Protein AF-A0AA87Y380-F1 (afdb_monomer_lite)

Organism: NCBI:txid321983

Radius of gyration: 15.07 Å; chains: 1; bounding box: 39×27×39 Å

pLDDT: mean 79.8, std 15.18, range [39.38, 92.94]

Secondary structure (DSSP, 8-state):
---PPPPHHHHHHHHHHHT-SS-HHHHHHSHHHHHHHHHHHHHHHHHHHHHHHHHHHHTS---

Foldseek 3Di:
DPPPFQDPVLLVVLVVVVVDPDDSVRLCVDPVSVVSSRVSSVVVVVVVVVVVVVVVVVVVPPD

Sequence (63 aa):
MQLARPDQLSLEHAHRALRSEMSLEAMLSNPALKVILENRARAFMQRRARVDVKKLQANDNDE

Structure (mmCIF, N/CA/C/O backbone):
data_AF-A0AA87Y380-F1
#
_entry.id   AF-A0AA87Y380-F1
#
loop_
_atom_site.group_PDB
_atom_site.id
_atom_site.type_symbol
_atom_site.label_atom_id
_atom_site.label_alt_id
_atom_site.label_comp_id
_atom_site.label_asym_id
_atom_site.label_entity_id
_atom_site.label_seq_id
_atom_site.pdbx_PDB_ins_code
_atom_site.Cartn_x
_atom_site.Cartn_y
_atom_site.Cartn_z
_atom_site.occupancy
_atom_site.B_iso_or_equiv
_atom_site.auth_seq_id
_atom_site.auth_comp_id
_atom_site.auth_asym_id
_atom_site.auth_atom_id
_atom_site.pdbx_PDB_model_num
ATOM 1 N N . MET A 1 1 ? 5.293 -18.901 -5.268 1.00 39.38 1 MET A N 1
ATOM 2 C CA . MET A 1 1 ? 5.992 -17.600 -5.361 1.00 39.38 1 MET A CA 1
ATOM 3 C C . MET A 1 1 ? 5.824 -16.868 -4.042 1.00 39.38 1 MET A C 1
ATOM 5 O O . MET A 1 1 ? 4.715 -16.458 -3.722 1.00 39.38 1 MET A O 1
ATOM 9 N N . GLN A 1 2 ? 6.878 -16.797 -3.231 1.00 44.78 2 GLN A N 1
ATOM 10 C CA . GLN A 1 2 ? 6.841 -16.091 -1.953 1.00 44.78 2 GLN A CA 1
ATOM 11 C C . GLN A 1 2 ? 6.844 -14.592 -2.263 1.00 44.78 2 GLN A C 1
ATOM 13 O O . GLN A 1 2 ? 7.814 -14.063 -2.797 1.00 44.78 2 GLN A O 1
ATOM 18 N N . LEU A 1 3 ? 5.710 -13.928 -2.052 1.00 55.53 3 LEU A N 1
ATOM 19 C CA . LEU A 1 3 ? 5.592 -12.501 -2.318 1.00 55.53 3 LEU A CA 1
ATOM 20 C C . LEU A 1 3 ? 6.443 -11.770 -1.276 1.00 55.53 3 LEU A C 1
ATOM 22 O O . LEU A 1 3 ? 6.149 -11.859 -0.083 1.00 55.53 3 LEU A O 1
ATOM 26 N N . ALA A 1 4 ? 7.510 -11.102 -1.720 1.00 67.69 4 ALA A N 1
ATOM 27 C CA . ALA A 1 4 ? 8.348 -10.289 -0.847 1.00 67.69 4 ALA A CA 1
ATOM 28 C C . ALA A 1 4 ? 7.453 -9.333 -0.048 1.00 67.69 4 ALA A C 1
ATOM 30 O O . ALA A 1 4 ? 6.582 -8.665 -0.619 1.00 67.69 4 ALA A O 1
ATOM 31 N N . ARG A 1 5 ? 7.621 -9.320 1.280 1.00 78.00 5 ARG A N 1
ATOM 32 C CA . ARG A 1 5 ? 6.869 -8.395 2.128 1.00 78.00 5 ARG A CA 1
ATOM 33 C C . ARG A 1 5 ? 7.208 -6.967 1.693 1.00 78.00 5 ARG A C 1
ATOM 35 O O . ARG A 1 5 ? 8.390 -6.687 1.489 1.00 78.00 5 ARG A O 1
ATOM 42 N N . PRO A 1 6 ? 6.205 -6.088 1.532 1.00 82.31 6 PRO A N 1
ATOM 43 C CA . PRO A 1 6 ? 6.475 -4.702 1.208 1.00 82.31 6 PRO A CA 1
ATOM 44 C C . PRO A 1 6 ? 7.307 -4.042 2.305 1.00 82.31 6 PRO A C 1
ATOM 46 O O . PRO A 1 6 ? 7.049 -4.246 3.492 1.00 82.31 6 PRO A O 1
ATOM 49 N N . ASP A 1 7 ? 8.314 -3.276 1.895 1.00 87.56 7 ASP A N 1
ATOM 50 C CA . ASP A 1 7 ? 9.143 -2.499 2.807 1.00 87.56 7 ASP A CA 1
ATOM 51 C C . ASP A 1 7 ? 8.341 -1.355 3.445 1.00 87.56 7 ASP A C 1
ATOM 53 O O . ASP A 1 7 ? 7.292 -0.934 2.945 1.00 87.56 7 ASP A O 1
ATOM 57 N N . GLN A 1 8 ? 8.843 -0.846 4.568 1.00 86.88 8 GLN A N 1
ATOM 58 C CA . GLN A 1 8 ? 8.132 0.152 5.362 1.00 86.88 8 GLN A CA 1
ATOM 59 C C . GLN A 1 8 ? 7.887 1.459 4.596 1.00 86.88 8 GLN A C 1
ATOM 61 O O . GLN A 1 8 ? 6.798 2.020 4.689 1.00 86.88 8 GLN A O 1
ATOM 66 N N . LEU A 1 9 ? 8.832 1.887 3.754 1.00 88.75 9 LEU A N 1
ATOM 67 C CA . LEU A 1 9 ? 8.659 3.071 2.910 1.00 88.75 9 LEU A CA 1
ATOM 68 C C . LEU A 1 9 ? 7.507 2.872 1.913 1.00 88.75 9 LEU A C 1
ATOM 70 O O . LEU A 1 9 ? 6.675 3.760 1.722 1.00 88.75 9 LEU A O 1
ATOM 74 N N . SER A 1 10 ? 7.429 1.695 1.291 1.00 89.44 10 SER A N 1
ATOM 75 C CA . SER A 1 10 ? 6.337 1.352 0.378 1.00 89.44 10 SER A CA 1
ATOM 76 C C . SER A 1 10 ? 4.975 1.313 1.080 1.00 89.44 10 SER A C 1
ATOM 78 O O . SER A 1 10 ? 3.976 1.738 0.492 1.00 89.44 10 SER A O 1
ATOM 80 N N . LEU A 1 11 ? 4.918 0.847 2.332 1.00 90.56 11 LEU A N 1
ATOM 81 C CA . LEU A 1 11 ? 3.701 0.862 3.153 1.00 90.56 11 LEU A CA 1
ATOM 82 C C . LEU A 1 11 ? 3.274 2.287 3.530 1.00 90.56 11 LEU A C 1
ATOM 84 O O . LEU A 1 11 ? 2.098 2.625 3.397 1.00 90.56 11 LEU A O 1
ATOM 88 N N . GLU A 1 12 ? 4.209 3.149 3.923 1.00 91.25 12 GLU A N 1
ATOM 89 C CA . GLU A 1 12 ? 3.928 4.560 4.215 1.00 91.25 12 GLU A CA 1
ATOM 90 C C . GLU A 1 12 ? 3.455 5.323 2.973 1.00 91.25 12 GLU A C 1
ATOM 92 O O . GLU A 1 12 ? 2.493 6.094 3.027 1.00 91.25 12 GLU A O 1
ATOM 97 N N . HIS A 1 13 ? 4.079 5.075 1.819 1.00 90.88 13 HIS A N 1
ATOM 98 C CA . HIS A 1 13 ? 3.640 5.677 0.565 1.00 90.88 13 HIS A CA 1
ATOM 99 C C . HIS A 1 13 ? 2.242 5.183 0.169 1.00 90.88 13 HIS A C 1
ATO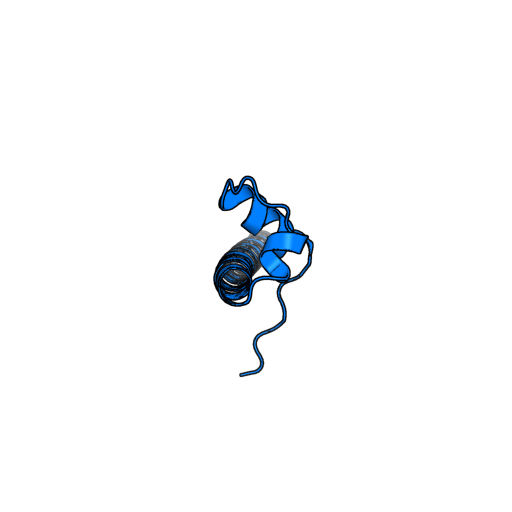M 101 O O . HIS A 1 13 ? 1.416 5.963 -0.315 1.00 90.88 13 HIS A O 1
ATOM 107 N N . ALA A 1 14 ? 1.955 3.894 0.359 1.00 91.12 14 ALA A N 1
ATOM 108 C CA . ALA A 1 14 ? 0.629 3.340 0.121 1.00 91.12 14 ALA A CA 1
ATOM 109 C C . ALA A 1 14 ? -0.425 3.989 1.027 1.00 91.12 14 ALA A C 1
ATOM 111 O O . ALA A 1 14 ? -1.484 4.377 0.537 1.00 91.12 14 ALA A O 1
ATOM 112 N N . HIS A 1 15 ? -0.114 4.174 2.311 1.00 92.56 15 HIS A N 1
ATOM 113 C CA . HIS A 1 15 ? -0.984 4.838 3.282 1.00 92.56 15 HIS A CA 1
ATOM 114 C C . HIS A 1 15 ? -1.302 6.282 2.879 1.00 92.56 15 HIS A C 1
ATOM 116 O O . HIS A 1 15 ? -2.474 6.637 2.737 1.00 92.56 15 HIS A O 1
ATOM 122 N N . ARG A 1 16 ? -0.275 7.079 2.550 1.00 89.69 16 ARG A N 1
ATOM 123 C CA . ARG A 1 16 ? -0.455 8.451 2.042 1.00 89.69 16 ARG A CA 1
ATOM 124 C C . ARG A 1 16 ? -1.281 8.497 0.757 1.00 89.69 16 ARG A C 1
ATOM 126 O O . ARG A 1 16 ? -2.112 9.386 0.586 1.00 89.69 16 ARG A O 1
ATOM 133 N N . ALA A 1 17 ? -1.077 7.540 -0.147 1.00 88.31 17 ALA A N 1
ATOM 134 C CA . ALA A 1 17 ? -1.815 7.468 -1.406 1.00 88.31 17 ALA A CA 1
ATOM 135 C C . ALA A 1 17 ? -3.298 7.107 -1.216 1.00 88.31 17 ALA A C 1
ATOM 137 O O . ALA A 1 17 ? -4.121 7.513 -2.033 1.00 88.31 17 ALA A O 1
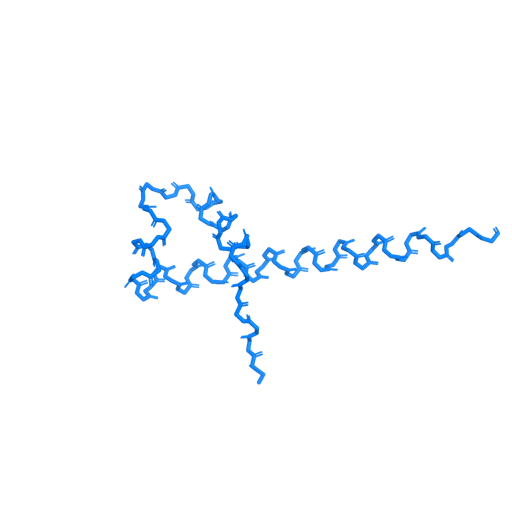ATOM 138 N N . LEU A 1 18 ? -3.635 6.358 -0.162 1.00 86.56 18 LEU A N 1
ATOM 139 C CA . LEU A 1 18 ? -5.014 6.006 0.182 1.00 86.56 18 LEU A CA 1
ATOM 140 C C . LEU A 1 18 ? -5.773 7.161 0.848 1.00 86.56 18 LEU A C 1
ATOM 142 O O . LEU A 1 18 ? -6.994 7.080 0.935 1.00 86.56 18 LEU A O 1
ATOM 146 N N . ARG A 1 19 ? -5.076 8.226 1.287 1.00 86.19 19 ARG A N 1
ATOM 147 C CA . ARG A 1 19 ? -5.656 9.399 1.973 1.00 86.19 19 ARG A CA 1
ATOM 148 C C . ARG A 1 19 ? -6.617 9.011 3.106 1.00 86.19 19 ARG A C 1
ATOM 150 O O . ARG A 1 19 ? -7.642 9.650 3.309 1.00 86.19 19 ARG A O 1
ATOM 157 N N . SER A 1 20 ? -6.288 7.933 3.809 1.00 84.44 20 SER A N 1
ATOM 158 C CA . SER A 1 20 ? -7.083 7.431 4.924 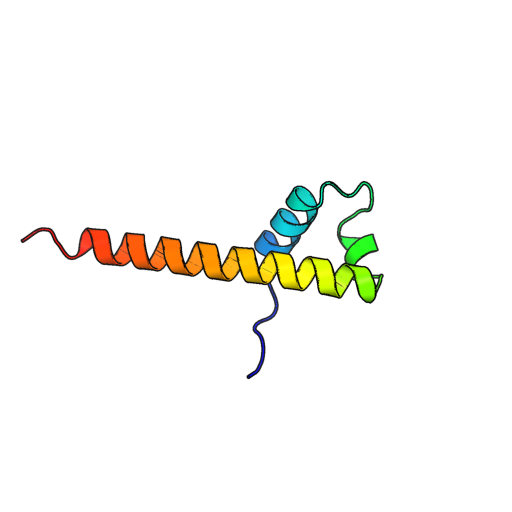1.00 84.44 20 SER A CA 1
ATOM 159 C C . SER A 1 20 ? -6.845 8.287 6.166 1.00 84.44 20 SER A C 1
ATOM 161 O O . SER A 1 20 ? -5.704 8.645 6.454 1.00 84.44 20 SER A O 1
ATOM 163 N N . GLU A 1 21 ? -7.905 8.566 6.922 1.00 88.75 21 GLU A N 1
ATOM 164 C CA . GLU A 1 21 ? -7.814 9.218 8.237 1.00 88.75 21 GLU A CA 1
ATOM 165 C C . GLU A 1 21 ? -7.303 8.260 9.328 1.00 88.75 21 GLU A C 1
ATOM 167 O O . GLU A 1 21 ? -6.811 8.695 10.366 1.00 88.75 21 GLU A O 1
ATOM 172 N N . MET A 1 22 ? -7.376 6.943 9.096 1.00 88.69 22 MET A N 1
ATOM 173 C CA . MET A 1 22 ? -6.813 5.947 10.012 1.00 88.69 22 MET A CA 1
ATOM 174 C C . MET A 1 22 ? -5.290 5.959 9.969 1.00 88.69 22 MET A C 1
ATOM 176 O O . MET A 1 22 ? -4.701 6.091 8.899 1.00 88.69 22 MET A O 1
ATOM 180 N N . SER A 1 23 ? -4.644 5.711 11.109 1.00 91.75 23 SER A N 1
ATOM 181 C CA . SER A 1 23 ? -3.194 5.517 11.161 1.00 91.75 23 SER A CA 1
ATOM 182 C C . SER A 1 23 ? -2.756 4.266 10.387 1.00 91.75 23 SER A C 1
ATOM 184 O O . SER A 1 23 ? -3.521 3.314 10.203 1.00 91.75 23 SER A O 1
ATOM 186 N N . LEU A 1 24 ? -1.493 4.248 9.952 1.00 89.88 24 LEU A N 1
ATOM 187 C CA . LEU A 1 24 ? -0.886 3.096 9.280 1.00 89.88 24 LEU A CA 1
ATOM 188 C C . LEU A 1 24 ? -1.024 1.811 10.117 1.00 89.88 24 LEU A C 1
ATOM 190 O O . LEU A 1 24 ? -1.387 0.760 9.593 1.00 89.88 24 LEU A O 1
ATOM 194 N N . GLU A 1 25 ? -0.790 1.907 11.423 1.00 91.19 25 GLU A N 1
ATOM 195 C CA . GLU A 1 25 ? -0.884 0.782 12.356 1.00 91.19 25 GLU A CA 1
ATOM 196 C C . GLU A 1 25 ? -2.323 0.265 12.519 1.00 91.19 25 GLU A C 1
ATOM 198 O O . GLU A 1 25 ? -2.553 -0.948 12.511 1.00 91.19 25 GLU A O 1
ATOM 203 N N . ALA A 1 26 ? -3.310 1.168 12.568 1.00 91.50 26 ALA A N 1
ATOM 204 C CA . ALA A 1 26 ? -4.722 0.793 12.600 1.00 91.50 26 ALA A CA 1
ATOM 205 C C . ALA A 1 26 ? -5.136 0.054 11.316 1.00 91.50 26 ALA A C 1
ATOM 207 O O . ALA A 1 26 ? -5.860 -0.941 11.367 1.00 91.50 26 ALA A O 1
ATOM 208 N N . MET A 1 27 ? -4.619 0.483 10.159 1.00 91.19 27 MET A N 1
ATOM 209 C CA . MET A 1 27 ? -4.854 -0.210 8.890 1.00 91.19 27 MET A CA 1
ATOM 210 C C . MET A 1 27 ? -4.174 -1.582 8.835 1.00 91.19 27 MET A C 1
ATOM 212 O O . MET A 1 27 ? -4.762 -2.523 8.309 1.00 91.19 27 MET A O 1
ATOM 216 N N . LEU A 1 28 ? -2.967 -1.724 9.388 1.00 89.75 28 LEU A N 1
ATOM 217 C CA . LEU A 1 28 ? -2.261 -3.010 9.460 1.00 89.75 28 LEU A CA 1
ATOM 218 C C . LEU A 1 28 ? -2.918 -3.995 10.436 1.00 89.75 28 LEU A C 1
ATOM 220 O O . LEU A 1 28 ? -2.838 -5.206 10.223 1.00 89.75 28 LEU A O 1
ATOM 224 N N . SER A 1 29 ? -3.582 -3.483 11.472 1.00 92.94 29 SER A N 1
ATOM 225 C CA . SER A 1 29 ? -4.339 -4.278 12.445 1.00 92.94 29 SER A CA 1
ATOM 226 C C . SER A 1 29 ? -5.645 -4.839 11.872 1.00 92.94 29 SER A C 1
ATOM 228 O O . SER A 1 29 ? -6.135 -5.862 12.345 1.00 92.94 29 SER A O 1
ATOM 230 N N . ASN A 1 30 ? -6.206 -4.214 10.831 1.00 92.88 30 ASN A N 1
ATOM 231 C CA . ASN A 1 30 ? -7.408 -4.700 10.159 1.00 92.88 30 ASN A CA 1
ATOM 232 C C . ASN A 1 30 ? -7.037 -5.599 8.958 1.00 92.88 30 ASN A C 1
ATOM 234 O O . ASN A 1 30 ? -6.444 -5.106 7.996 1.00 92.88 30 ASN A O 1
ATOM 238 N N . PRO A 1 31 ? -7.425 -6.890 8.937 1.00 90.00 31 PRO A N 1
ATOM 239 C CA . PRO A 1 31 ? -7.038 -7.819 7.873 1.00 90.00 31 PRO A CA 1
ATOM 240 C C . PRO A 1 31 ? -7.432 -7.364 6.462 1.00 90.00 31 PRO A C 1
ATOM 242 O O . PRO A 1 31 ? -6.664 -7.554 5.519 1.00 90.00 31 PRO A O 1
ATOM 245 N N . ALA A 1 32 ? -8.599 -6.733 6.305 1.00 91.31 32 ALA A N 1
ATOM 246 C CA . ALA A 1 32 ? -9.075 -6.269 5.004 1.00 91.31 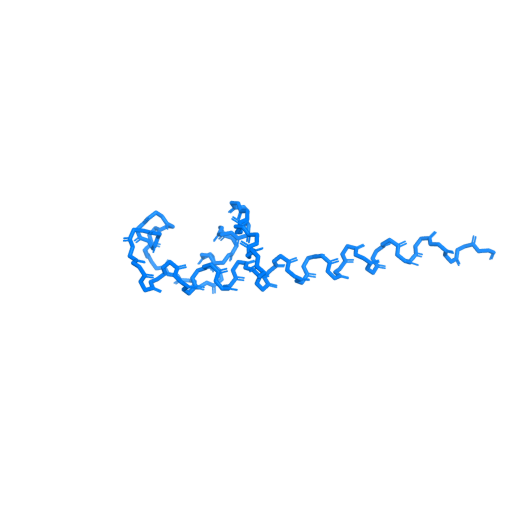32 ALA A CA 1
ATOM 247 C C . ALA A 1 32 ? -8.260 -5.066 4.506 1.00 91.31 32 ALA A C 1
ATOM 249 O O . ALA A 1 32 ? -7.812 -5.034 3.357 1.00 91.31 32 ALA A O 1
ATOM 250 N N . LEU A 1 33 ? -8.011 -4.094 5.387 1.00 89.94 33 LEU A N 1
ATOM 251 C CA . LEU A 1 33 ? -7.235 -2.897 5.052 1.00 89.94 33 LEU A CA 1
ATOM 252 C C . LEU A 1 33 ? -5.761 -3.223 4.828 1.00 89.94 33 LEU A C 1
ATOM 254 O O . LEU A 1 33 ? -5.148 -2.678 3.910 1.00 89.94 33 LEU A O 1
ATOM 258 N N . LYS A 1 34 ? -5.214 -4.165 5.600 1.00 90.88 34 LYS A N 1
ATOM 259 C CA . LYS A 1 34 ? -3.861 -4.685 5.422 1.00 90.88 34 LYS A CA 1
ATOM 260 C C . LYS A 1 34 ? -3.646 -5.221 4.009 1.00 90.88 34 LYS A C 1
ATOM 262 O O . LYS A 1 34 ? -2.654 -4.870 3.379 1.00 90.88 34 LYS A O 1
ATOM 267 N N . VAL A 1 35 ? -4.582 -6.008 3.473 1.00 91.31 35 VAL A N 1
ATOM 268 C CA . VAL A 1 35 ? -4.481 -6.541 2.101 1.00 91.31 35 VAL A CA 1
ATOM 269 C C . VAL A 1 35 ? -4.462 -5.417 1.061 1.00 91.31 35 VAL A C 1
ATOM 271 O O . VAL A 1 35 ? -3.657 -5.449 0.128 1.00 91.31 35 VAL A O 1
ATOM 274 N N . ILE A 1 36 ? -5.314 -4.400 1.221 1.00 91.06 36 ILE A N 1
ATOM 275 C CA . ILE A 1 36 ? -5.356 -3.239 0.316 1.00 91.06 36 ILE A CA 1
ATOM 276 C C . ILE A 1 36 ? -4.026 -2.478 0.362 1.00 91.06 36 ILE A C 1
ATOM 278 O O . ILE A 1 36 ? -3.439 -2.170 -0.681 1.00 91.06 36 ILE A O 1
ATOM 282 N N . LEU A 1 37 ? -3.534 -2.214 1.571 1.00 91.81 37 LEU A N 1
ATOM 283 C CA . LEU A 1 37 ? -2.293 -1.494 1.813 1.00 91.81 37 LEU A CA 1
ATOM 284 C C . LEU A 1 37 ? -1.085 -2.243 1.235 1.00 91.81 37 LEU A C 1
ATOM 286 O O . LEU A 1 37 ? -0.288 -1.654 0.505 1.00 91.81 37 LEU A O 1
ATOM 290 N N . GLU A 1 38 ? -0.980 -3.551 1.483 1.00 91.44 38 GLU A N 1
ATOM 291 C CA . GLU A 1 38 ? 0.099 -4.385 0.951 1.00 91.44 38 GLU A CA 1
ATOM 292 C C . GLU A 1 38 ? 0.085 -4.445 -0.579 1.00 91.44 38 GLU A C 1
ATOM 294 O O . GLU A 1 38 ? 1.139 -4.345 -1.208 1.00 91.44 38 GLU A O 1
ATOM 299 N N . ASN A 1 39 ? -1.090 -4.579 -1.199 1.00 91.88 39 ASN A N 1
ATOM 300 C CA . ASN A 1 39 ? -1.204 -4.590 -2.657 1.00 91.88 39 ASN A CA 1
ATOM 301 C C . ASN A 1 39 ? -0.730 -3.269 -3.267 1.00 91.88 39 ASN A C 1
ATOM 303 O O . ASN A 1 39 ? -0.002 -3.257 -4.265 1.00 91.88 39 ASN A O 1
ATOM 307 N N . ARG A 1 40 ? -1.097 -2.142 -2.651 1.00 90.94 40 ARG A N 1
ATOM 308 C CA . ARG A 1 40 ? -0.679 -0.823 -3.126 1.00 90.94 40 ARG A CA 1
ATOM 309 C C . ARG A 1 40 ? 0.818 -0.591 -2.920 1.00 90.94 40 ARG A C 1
ATOM 311 O O . ARG A 1 40 ? 1.472 -0.073 -3.825 1.00 90.94 40 ARG A O 1
ATOM 318 N N . ALA A 1 41 ? 1.360 -1.041 -1.791 1.00 92.00 41 ALA A N 1
ATOM 319 C CA . ALA A 1 41 ? 2.788 -0.992 -1.501 1.00 92.00 41 ALA A CA 1
ATOM 320 C C . ALA A 1 41 ? 3.598 -1.828 -2.506 1.00 92.00 41 ALA A C 1
ATOM 322 O O . ALA A 1 41 ? 4.581 -1.346 -3.062 1.00 92.00 41 ALA A O 1
ATOM 323 N N . ARG A 1 42 ? 3.141 -3.037 -2.854 1.00 89.06 42 ARG A N 1
ATOM 324 C CA . ARG A 1 42 ? 3.790 -3.864 -3.890 1.00 89.06 42 ARG A CA 1
ATOM 325 C C . ARG A 1 42 ? 3.759 -3.211 -5.265 1.00 89.06 42 ARG A C 1
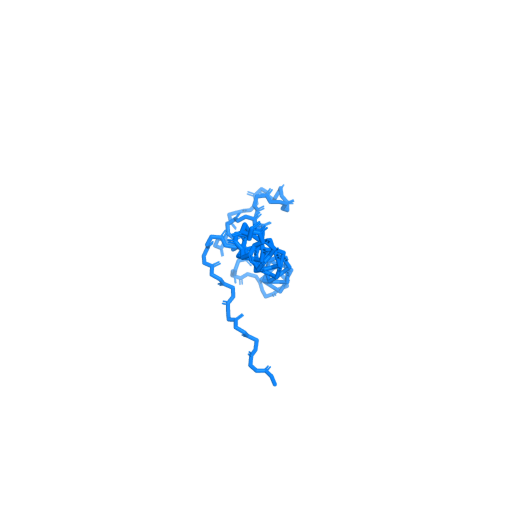ATOM 327 O O . ARG A 1 42 ? 4.759 -3.243 -5.976 1.00 89.06 42 ARG A O 1
ATOM 334 N N . ALA A 1 43 ? 2.641 -2.591 -5.641 1.00 88.19 43 ALA A N 1
ATOM 335 C CA . ALA A 1 43 ? 2.559 -1.853 -6.898 1.00 88.19 43 ALA A CA 1
ATOM 336 C C . ALA A 1 43 ? 3.567 -0.689 -6.936 1.00 88.19 43 ALA A C 1
ATOM 338 O O . ALA A 1 43 ? 4.165 -0.424 -7.981 1.00 88.19 43 ALA A O 1
ATOM 339 N N . PHE A 1 44 ? 3.790 -0.021 -5.800 1.00 88.06 44 PHE A N 1
ATOM 340 C CA . PHE A 1 44 ? 4.816 1.010 -5.670 1.00 88.06 44 PHE A CA 1
ATOM 341 C C . PHE A 1 44 ? 6.231 0.431 -5.808 1.00 88.06 44 PHE A C 1
ATOM 343 O O . PHE A 1 44 ? 6.997 0.932 -6.630 1.00 88.06 44 PHE A O 1
ATOM 350 N N . MET A 1 45 ? 6.550 -0.669 -5.117 1.00 86.50 45 MET A N 1
ATOM 351 C CA . MET A 1 45 ? 7.841 -1.359 -5.257 1.00 86.50 45 MET A CA 1
ATOM 352 C C . MET A 1 45 ? 8.124 -1.775 -6.701 1.00 86.50 45 MET A C 1
ATOM 354 O O . MET A 1 45 ? 9.207 -1.522 -7.215 1.00 86.50 45 MET A O 1
ATOM 358 N N . GLN A 1 46 ? 7.146 -2.379 -7.382 1.00 86.06 46 GLN A N 1
ATOM 359 C CA . GLN A 1 46 ? 7.301 -2.806 -8.775 1.00 86.06 46 GLN A CA 1
ATOM 360 C C . GLN A 1 46 ? 7.538 -1.619 -9.709 1.00 86.06 46 GLN A C 1
ATOM 362 O O . GLN A 1 46 ? 8.354 -1.707 -10.625 1.00 86.06 46 GLN A O 1
ATOM 367 N N . ARG A 1 47 ? 6.845 -0.496 -9.488 1.00 83.94 47 ARG A N 1
ATOM 368 C CA . ARG A 1 47 ? 7.089 0.737 -10.246 1.00 83.94 47 ARG A CA 1
ATOM 369 C C . ARG A 1 47 ? 8.485 1.283 -9.979 1.00 83.94 47 ARG A C 1
ATOM 371 O O . ARG A 1 47 ? 9.166 1.627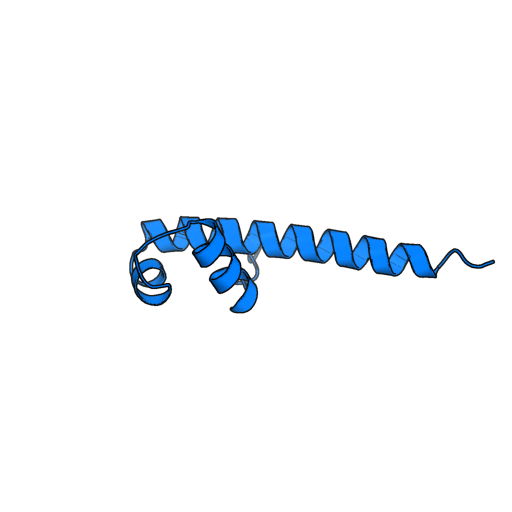 -10.938 1.00 83.94 47 ARG A O 1
ATOM 378 N N . ARG A 1 48 ? 8.923 1.316 -8.718 1.00 80.19 48 ARG A N 1
ATOM 379 C CA . ARG A 1 48 ? 10.259 1.794 -8.346 1.00 80.19 48 ARG A CA 1
ATOM 380 C C . ARG A 1 48 ? 11.353 0.925 -8.959 1.00 80.19 48 ARG A C 1
ATOM 382 O O . ARG A 1 48 ? 12.218 1.458 -9.633 1.00 80.19 48 ARG A O 1
ATOM 389 N N . ALA A 1 49 ? 11.224 -0.398 -8.862 1.00 78.81 49 ALA A N 1
ATOM 390 C CA . ALA A 1 49 ? 12.146 -1.344 -9.486 1.00 78.81 49 ALA A CA 1
ATOM 391 C C . ALA A 1 49 ? 12.234 -1.157 -11.010 1.00 78.81 49 ALA A C 1
ATOM 393 O O . ALA A 1 49 ? 13.322 -1.168 -11.571 1.00 78.81 49 ALA A O 1
ATOM 394 N N . ARG A 1 50 ? 11.106 -0.920 -11.697 1.00 74.62 50 ARG A N 1
ATOM 395 C CA . ARG A 1 50 ? 11.109 -0.626 -13.144 1.00 74.62 50 ARG A CA 1
ATOM 396 C C . ARG A 1 50 ? 11.792 0.700 -13.483 1.00 74.62 50 ARG A C 1
ATOM 398 O O . ARG A 1 50 ? 12.422 0.800 -14.531 1.00 74.62 50 ARG A O 1
ATOM 405 N N . VAL A 1 51 ? 11.637 1.718 -12.637 1.00 67.81 51 VAL A N 1
ATOM 406 C CA . VAL A 1 51 ? 12.304 3.016 -12.815 1.00 67.81 51 VAL A CA 1
ATOM 407 C C . VAL A 1 51 ? 13.805 2.887 -12.565 1.00 67.81 51 VAL A C 1
ATOM 409 O O . VAL A 1 51 ? 14.580 3.394 -13.368 1.00 67.81 51 VAL A O 1
ATOM 412 N N . ASP A 1 52 ? 14.211 2.167 -11.521 1.00 64.44 52 ASP A N 1
ATOM 413 C CA . ASP A 1 52 ? 15.622 1.928 -11.205 1.00 64.44 52 ASP A CA 1
ATOM 414 C C . ASP A 1 52 ? 16.313 1.119 -12.316 1.00 64.44 52 ASP A C 1
ATOM 416 O O . ASP A 1 52 ? 17.405 1.483 -12.742 1.00 64.44 52 ASP A O 1
ATOM 420 N N . VAL A 1 53 ? 15.646 0.104 -12.884 1.00 60.28 53 VAL A N 1
ATOM 421 C CA . VAL A 1 53 ? 16.153 -0.632 -14.059 1.00 60.28 53 VAL A CA 1
ATOM 422 C C . VAL A 1 53 ? 16.318 0.285 -15.275 1.00 60.28 53 VAL A C 1
ATOM 424 O O . VAL A 1 53 ? 17.358 0.247 -15.924 1.00 60.28 53 VAL A O 1
ATOM 427 N N . LYS A 1 54 ? 15.342 1.158 -15.568 1.00 59.56 54 LYS A N 1
ATOM 428 C CA . LYS A 1 54 ? 15.486 2.147 -16.652 1.00 59.56 54 LYS A CA 1
ATOM 429 C C . LYS A 1 54 ? 16.634 3.129 -16.409 1.00 59.56 54 LYS A C 1
ATOM 431 O O . LYS A 1 54 ? 17.274 3.536 -17.369 1.00 59.56 54 LYS A O 1
ATOM 436 N N . LYS A 1 55 ? 16.884 3.522 -15.155 1.00 59.09 55 LYS A N 1
ATOM 437 C CA . LYS A 1 55 ? 18.020 4.385 -14.805 1.00 59.09 55 LYS A CA 1
ATOM 438 C C . LYS A 1 55 ? 19.360 3.678 -14.979 1.00 59.09 55 LYS A C 1
ATOM 440 O O . LYS A 1 55 ? 20.289 4.315 -15.450 1.00 59.09 55 LYS A O 1
ATOM 445 N N . LEU A 1 56 ? 19.452 2.390 -14.641 1.00 56.97 56 LEU A N 1
ATOM 446 C CA . LEU A 1 56 ? 20.661 1.607 -14.904 1.00 56.97 56 LEU A CA 1
ATOM 447 C C . LEU A 1 56 ? 20.939 1.489 -16.408 1.00 56.97 56 LEU A C 1
ATOM 449 O O . LEU A 1 56 ? 22.054 1.745 -16.832 1.00 56.97 56 LEU A O 1
ATOM 453 N N . GLN A 1 57 ? 19.919 1.188 -17.218 1.00 57.97 57 GLN A N 1
ATOM 454 C CA . GLN A 1 57 ? 20.088 1.044 -18.671 1.00 57.97 57 GLN A CA 1
ATOM 455 C C . GLN A 1 57 ? 20.421 2.357 -19.395 1.00 57.97 57 GLN A C 1
ATOM 457 O O . GLN A 1 57 ? 20.973 2.321 -20.487 1.00 57.97 57 GLN A O 1
ATOM 462 N N . ALA A 1 58 ? 20.075 3.515 -18.826 1.00 56.03 58 ALA A N 1
ATOM 463 C CA . ALA A 1 58 ? 20.379 4.808 -19.437 1.00 56.03 58 ALA A CA 1
ATOM 464 C C . ALA A 1 58 ? 21.867 5.193 -19.336 1.00 56.03 58 ALA A C 1
ATOM 466 O O . ALA A 1 58 ? 22.314 6.016 -20.123 1.00 56.03 58 ALA A O 1
ATOM 467 N N . ASN A 1 59 ? 22.618 4.600 -18.400 1.00 54.00 59 ASN A N 1
ATOM 468 C CA . ASN A 1 59 ? 24.044 4.881 -18.203 1.00 54.00 59 ASN A CA 1
ATOM 469 C C . ASN A 1 59 ? 24.981 3.923 -18.964 1.00 54.00 59 ASN A C 1
ATOM 471 O O . ASN A 1 59 ? 26.185 4.145 -18.941 1.00 54.00 59 ASN A O 1
ATOM 475 N N . ASP A 1 60 ? 24.458 2.888 -19.631 1.00 54.81 60 ASP A N 1
ATOM 476 C CA . ASP A 1 60 ? 25.258 1.937 -20.429 1.00 54.81 60 ASP A CA 1
ATOM 477 C C . ASP A 1 60 ? 25.368 2.336 -21.918 1.00 54.81 60 ASP A C 1
ATOM 479 O O . ASP A 1 60 ? 25.930 1.591 -22.712 1.00 54.81 60 ASP A O 1
ATOM 483 N N . ASN A 1 61 ? 24.840 3.502 -22.309 1.00 52.31 61 ASN A N 1
ATOM 484 C CA . ASN A 1 61 ? 24.764 3.951 -23.707 1.00 52.31 61 ASN A CA 1
ATOM 485 C C . ASN A 1 61 ? 25.622 5.195 -24.023 1.00 52.31 61 ASN A C 1
ATOM 487 O O . ASN A 1 61 ? 25.324 5.899 -24.986 1.00 52.31 61 ASN A O 1
ATOM 491 N N . ASP A 1 62 ? 26.672 5.461 -23.245 1.00 54.28 62 ASP A N 1
ATOM 492 C CA . ASP A 1 62 ? 27.737 6.386 -23.656 1.00 54.28 62 ASP A CA 1
ATOM 493 C C . ASP A 1 62 ? 28.895 5.566 -24.267 1.00 54.28 62 ASP A C 1
ATOM 495 O O . ASP A 1 62 ? 29.870 5.241 -23.587 1.00 54.28 62 ASP A O 1
ATOM 499 N N . GLU A 1 63 ? 28.745 5.192 -25.545 1.00 51.25 63 GLU A N 1
ATOM 500 C CA . GLU A 1 63 ? 29.854 4.861 -26.468 1.00 51.25 63 GLU A CA 1
ATOM 501 C C . GLU A 1 63 ? 30.199 6.080 -27.335 1.00 51.25 63 GLU A C 1
ATOM 503 O O . GLU A 1 63 ? 29.257 6.762 -27.809 1.00 51.25 63 GLU A O 1
#